Protein AF-A0A8J2TM07-F1 (afdb_monomer_lite)

Sequence (88 aa):
MFNEDLGVVAAINAVEHELTIGFEGRDVVYDYADLNEITLAWSISIHKSQESEYPVVLLPIYLTHYVMLSRNLIYTGLSRAKKLAIII

Radius of gyration: 16.35 Å; chains: 1; bounding box: 34×21×45 Å

Foldseek 3Di:
DDLQFDWDFPDADPVQQWTWTDTPNDIDIDHVVCCVSDDDVPDDQLVSCPPAADQEAEAEDDCVPVVPPDPVRVVSRVVNHPHYYHYD

Secondary structure (DSSP, 8-state):
--TT---EEEEEETTTTEEEEEETTEEEEEEGGGGGG----SS--TTTTTT--EEEEEE---GGGGGG--HHHHHHHHHTEEEEEEE-

Structure (mmCIF, N/CA/C/O backbone):
data_AF-A0A8J2TM07-F1
#
_entry.id   AF-A0A8J2TM07-F1
#
loop_
_atom_site.group_PDB
_atom_site.id
_atom_site.type_symbol
_atom_site.label_atom_id
_atom_site.label_alt_id
_atom_site.label_comp_id
_atom_site.label_asym_id
_atom_site.label_entity_id
_atom_site.label_seq_id
_atom_site.pdbx_PDB_ins_code
_atom_site.Cartn_x
_atom_site.Cartn_y
_atom_site.Cartn_z
_atom_site.occupancy
_atom_site.B_iso_or_equiv
_atom_site.auth_seq_id
_atom_site.auth_comp_id
_atom_site.auth_asym_id
_atom_site.auth_atom_id
_atom_site.pdbx_PDB_model_num
ATOM 1 N N . MET A 1 1 ? 6.950 12.580 -11.981 1.00 53.59 1 MET A N 1
ATOM 2 C CA . MET A 1 1 ? 6.009 11.845 -11.112 1.00 53.59 1 MET A CA 1
ATOM 3 C C . MET A 1 1 ? 6.291 12.234 -9.679 1.00 53.59 1 MET A C 1
ATOM 5 O O . MET A 1 1 ? 7.418 12.642 -9.406 1.00 53.59 1 MET A O 1
ATOM 9 N N . PHE A 1 2 ? 5.278 12.231 -8.815 1.00 55.41 2 PHE A N 1
ATOM 10 C CA . PHE A 1 2 ? 5.472 12.590 -7.411 1.00 55.41 2 PHE A CA 1
ATOM 11 C C . PHE A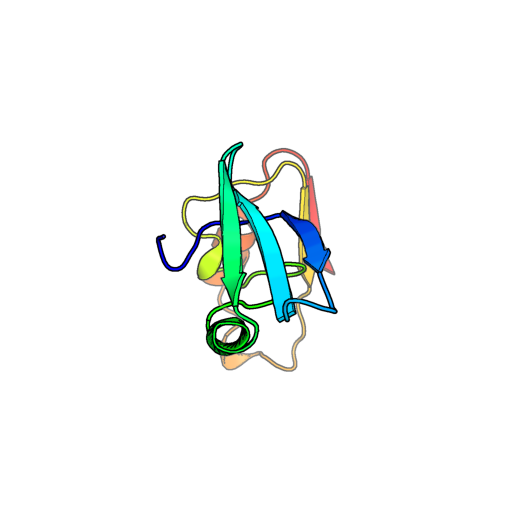 1 2 ? 5.882 11.351 -6.614 1.00 55.41 2 PHE A C 1
ATOM 13 O O . PHE A 1 2 ? 5.605 10.223 -7.006 1.00 55.41 2 PHE A O 1
ATOM 20 N N . ASN A 1 3 ? 6.565 11.571 -5.495 1.00 61.81 3 ASN A N 1
ATOM 21 C CA . ASN A 1 3 ? 7.248 10.552 -4.690 1.00 61.81 3 ASN A CA 1
ATOM 22 C C . ASN A 1 3 ? 6.300 9.537 -3.991 1.00 61.81 3 ASN A C 1
ATOM 24 O O . ASN A 1 3 ? 6.727 8.801 -3.100 1.00 61.81 3 ASN A O 1
ATOM 28 N N . GLU A 1 4 ? 5.006 9.544 -4.332 1.00 67.12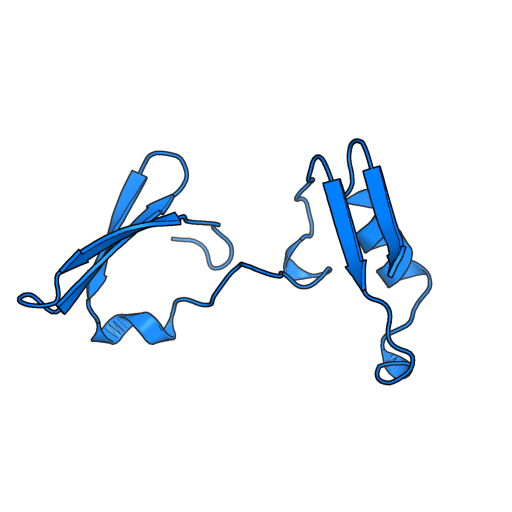 4 GLU A N 1
ATOM 29 C CA . GLU A 1 4 ? 3.915 8.909 -3.578 1.00 67.12 4 GLU A CA 1
ATOM 30 C C . GLU A 1 4 ? 2.810 8.301 -4.466 1.00 67.12 4 GLU A C 1
ATOM 32 O O . GLU A 1 4 ? 1.826 7.782 -3.942 1.00 67.12 4 GLU A O 1
ATOM 37 N N . ASP A 1 5 ? 2.970 8.307 -5.795 1.00 83.44 5 ASP A N 1
ATOM 38 C CA . ASP A 1 5 ? 1.982 7.706 -6.694 1.00 83.44 5 ASP A CA 1
ATOM 39 C C . ASP A 1 5 ? 2.032 6.166 -6.597 1.00 83.44 5 ASP A C 1
ATOM 41 O O . ASP A 1 5 ? 3.095 5.545 -6.683 1.00 83.44 5 ASP A O 1
ATOM 45 N N . LEU A 1 6 ? 0.870 5.526 -6.424 1.00 88.38 6 LEU A N 1
ATOM 46 C CA . LEU A 1 6 ? 0.741 4.067 -6.445 1.00 88.38 6 LEU A CA 1
ATOM 47 C C . LEU A 1 6 ? 0.515 3.589 -7.879 1.00 88.38 6 LEU A C 1
ATOM 49 O O . LEU A 1 6 ? -0.441 3.999 -8.539 1.00 88.38 6 LEU A O 1
ATOM 53 N N . GLY A 1 7 ? 1.380 2.692 -8.341 1.00 91.38 7 GLY A N 1
ATOM 54 C CA . GLY A 1 7 ? 1.310 2.115 -9.677 1.00 91.38 7 GLY A CA 1
ATOM 55 C C . GLY A 1 7 ? 1.246 0.594 -9.659 1.00 91.38 7 GLY A C 1
ATOM 56 O O . GLY A 1 7 ? 1.608 -0.058 -8.677 1.00 91.38 7 GLY A O 1
ATOM 57 N N . VAL A 1 8 ? 0.792 0.023 -10.772 1.00 94.00 8 VAL A N 1
ATOM 58 C CA . VAL A 1 8 ? 0.808 -1.424 -11.011 1.00 94.00 8 VAL A CA 1
ATOM 59 C C . VAL A 1 8 ? 1.750 -1.707 -12.170 1.00 94.00 8 VAL A C 1
ATOM 61 O O . VAL A 1 8 ? 1.691 -1.040 -13.200 1.00 94.00 8 VAL A O 1
ATOM 64 N N . VAL A 1 9 ? 2.621 -2.702 -12.010 1.00 95.12 9 VAL A N 1
ATOM 65 C CA . VAL A 1 9 ? 3.481 -3.164 -13.105 1.00 95.12 9 VAL A CA 1
ATOM 66 C C . VAL A 1 9 ? 2.599 -3.691 -14.235 1.00 95.12 9 VAL A C 1
ATOM 68 O O . VAL A 1 9 ? 1.862 -4.659 -14.048 1.00 95.12 9 VAL A O 1
ATOM 71 N N . ALA A 1 10 ? 2.680 -3.046 -15.396 1.00 96.06 10 ALA A N 1
ATOM 72 C CA . ALA A 1 10 ? 1.909 -3.385 -16.586 1.00 96.06 10 ALA A CA 1
ATOM 73 C C . ALA A 1 10 ? 2.683 -4.332 -17.516 1.00 96.06 10 ALA A C 1
ATOM 75 O O . ALA A 1 10 ? 2.097 -5.258 -18.075 1.00 96.06 10 ALA A O 1
ATOM 76 N N . ALA A 1 11 ? 3.998 -4.133 -17.659 1.00 96.56 11 ALA A N 1
ATOM 77 C CA . ALA A 1 11 ? 4.859 -4.964 -18.499 1.00 96.56 11 ALA A CA 1
ATOM 78 C C . ALA A 1 11 ? 6.322 -4.931 -18.035 1.00 96.56 11 ALA A C 1
ATOM 80 O O . ALA A 1 11 ? 6.769 -3.964 -17.421 1.00 96.56 11 ALA A O 1
ATOM 81 N N . ILE A 1 12 ? 7.066 -5.990 -18.362 1.00 96.81 12 ILE A N 1
ATOM 82 C CA . ILE A 1 12 ? 8.514 -6.096 -18.145 1.00 96.81 12 ILE A CA 1
ATOM 83 C C . ILE A 1 12 ? 9.148 -6.525 -19.468 1.00 96.81 12 ILE A C 1
ATOM 85 O O . ILE A 1 12 ? 8.808 -7.590 -19.991 1.00 96.81 12 ILE A O 1
ATOM 89 N N . ASN A 1 13 ? 10.073 -5.725 -19.995 1.00 96.75 13 ASN A N 1
ATOM 90 C CA . ASN A 1 13 ? 10.849 -6.048 -21.186 1.00 96.75 13 ASN A CA 1
ATOM 91 C C . ASN A 1 13 ? 12.307 -6.316 -20.798 1.00 96.75 13 ASN A C 1
ATOM 93 O O . ASN A 1 13 ? 13.098 -5.401 -20.596 1.00 96.75 13 ASN A O 1
ATOM 97 N N . ALA A 1 14 ? 12.671 -7.594 -20.718 1.00 95.00 14 ALA A N 1
ATOM 98 C CA . ALA A 1 14 ? 14.021 -8.003 -20.340 1.00 95.00 14 ALA A CA 1
ATOM 99 C C . ALA A 1 14 ? 15.067 -7.837 -21.459 1.00 95.00 14 ALA A C 1
ATOM 101 O O . ALA A 1 14 ? 16.251 -7.966 -21.173 1.00 95.00 14 ALA A O 1
ATOM 102 N N . VAL A 1 15 ? 14.654 -7.597 -22.711 1.00 96.75 15 VAL A N 1
ATOM 103 C CA . VAL A 1 15 ? 15.583 -7.391 -23.839 1.00 96.75 15 VAL A CA 1
ATOM 104 C C . VAL A 1 15 ? 16.058 -5.944 -23.869 1.00 96.75 15 VAL A C 1
ATOM 106 O O . VAL A 1 15 ? 17.257 -5.700 -23.928 1.00 96.75 15 VAL A O 1
ATOM 109 N N . GLU A 1 16 ? 15.116 -5.006 -23.766 1.00 95.75 16 GLU A N 1
ATOM 110 C CA . GLU A 1 16 ? 15.406 -3.565 -23.742 1.00 95.75 16 GLU A CA 1
ATOM 111 C C . GLU A 1 16 ? 15.709 -3.046 -22.326 1.00 95.75 16 GLU A C 1
ATOM 113 O O . GLU A 1 16 ? 16.068 -1.889 -22.166 1.00 95.75 16 GLU A O 1
ATOM 118 N N . HIS A 1 17 ? 15.597 -3.899 -21.300 1.00 96.50 17 HIS A N 1
ATOM 119 C CA . HIS A 1 17 ? 15.743 -3.532 -19.885 1.00 96.50 17 HIS A CA 1
ATOM 120 C C . HIS A 1 17 ? 14.801 -2.396 -19.454 1.00 96.50 17 HIS A C 1
ATOM 122 O O . HIS A 1 17 ? 15.204 -1.426 -18.814 1.00 96.50 17 HIS A O 1
ATOM 128 N N . GLU A 1 18 ? 13.514 -2.566 -19.755 1.00 97.00 18 GLU A N 1
ATOM 129 C CA . GLU A 1 18 ? 12.469 -1.591 -19.447 1.00 97.00 18 GLU A CA 1
ATOM 130 C C . GLU A 1 18 ? 11.374 -2.189 -18.553 1.00 97.00 18 GLU A C 1
ATOM 132 O O . GLU A 1 18 ? 10.974 -3.353 -18.688 1.00 97.00 18 GLU A O 1
ATOM 137 N N . LEU A 1 19 ? 10.842 -1.363 -17.653 1.00 96.00 19 LEU A N 1
ATOM 138 C CA . LEU A 1 19 ? 9.685 -1.650 -16.812 1.00 96.00 19 LEU A CA 1
ATOM 139 C C . LEU A 1 19 ? 8.575 -0.641 -17.117 1.00 96.00 19 LEU A C 1
ATOM 141 O O . LEU A 1 19 ? 8.773 0.563 -16.992 1.00 96.00 19 LEU A O 1
ATOM 145 N N . THR A 1 20 ? 7.382 -1.119 -17.460 1.00 96.00 20 THR A N 1
ATOM 146 C CA . THR A 1 20 ? 6.206 -0.255 -17.624 1.00 96.00 20 THR A CA 1
ATOM 147 C C . THR A 1 20 ? 5.346 -0.309 -16.370 1.00 96.00 20 THR A C 1
ATOM 149 O O . THR A 1 20 ? 4.889 -1.385 -15.973 1.00 96.00 20 THR A O 1
ATOM 152 N N . ILE A 1 21 ? 5.091 0.849 -15.761 1.00 95.31 21 ILE A N 1
ATOM 153 C CA . ILE A 1 21 ? 4.208 0.995 -14.600 1.00 95.31 21 ILE A CA 1
ATOM 154 C C . ILE A 1 21 ? 3.016 1.868 -14.986 1.00 95.31 21 ILE A C 1
ATOM 156 O O . ILE A 1 21 ? 3.186 2.985 -15.474 1.00 95.31 21 ILE A O 1
ATOM 160 N N . GLY A 1 22 ? 1.811 1.357 -14.743 1.00 94.81 22 GLY A N 1
ATOM 161 C CA . GLY A 1 22 ? 0.566 2.094 -14.912 1.00 94.81 22 GLY A CA 1
ATOM 162 C C . GLY A 1 22 ? 0.191 2.853 -13.639 1.00 94.81 22 GLY A C 1
ATOM 163 O O . GLY A 1 22 ? -0.049 2.235 -12.599 1.00 94.81 22 GLY A O 1
ATOM 164 N N . PHE A 1 23 ? 0.088 4.179 -13.736 1.00 91.06 23 PHE A N 1
ATOM 165 C CA . PHE A 1 23 ? -0.365 5.096 -12.686 1.00 91.06 23 PHE A CA 1
ATOM 166 C C . PHE A 1 23 ? -1.660 5.783 -13.117 1.00 91.06 23 PHE A C 1
ATOM 168 O O . PHE A 1 23 ? -1.652 6.597 -14.039 1.00 91.06 23 PHE A O 1
ATOM 175 N N . GLU A 1 24 ? -2.780 5.466 -12.466 1.00 86.00 24 GLU A N 1
ATOM 176 C CA . GLU A 1 24 ? -4.085 6.105 -12.723 1.00 86.00 24 GLU A CA 1
ATOM 177 C C . GLU A 1 24 ? -4.429 6.262 -14.225 1.00 86.00 24 GLU A C 1
ATOM 179 O O . GLU A 1 24 ? -4.859 7.317 -14.689 1.00 86.00 24 GLU A O 1
ATOM 184 N N . GLY A 1 25 ? -4.205 5.203 -15.012 1.00 85.50 25 GLY A N 1
ATOM 185 C CA . GLY A 1 25 ? -4.487 5.187 -16.454 1.00 85.50 25 GLY A CA 1
ATOM 186 C C . GLY A 1 25 ? -3.403 5.805 -17.345 1.00 85.50 25 GLY A C 1
ATOM 187 O O . GLY A 1 25 ? -3.625 5.957 -18.545 1.00 85.50 25 GLY A O 1
ATOM 188 N N . ARG A 1 26 ? -2.240 6.154 -16.787 1.00 90.50 26 ARG A N 1
ATOM 189 C CA . ARG A 1 26 ? -1.046 6.567 -17.532 1.00 90.50 26 ARG A CA 1
ATOM 190 C C . ARG A 1 26 ? 0.052 5.527 -17.382 1.00 90.50 26 ARG A C 1
ATOM 192 O O . ARG A 1 26 ? 0.504 5.278 -16.270 1.00 90.50 26 ARG A O 1
ATOM 199 N N . ASP A 1 27 ? 0.511 4.987 -18.499 1.00 94.62 27 ASP A N 1
ATOM 200 C CA . ASP A 1 27 ? 1.674 4.108 -18.515 1.00 94.62 27 ASP A CA 1
ATOM 201 C C . ASP A 1 27 ? 2.949 4.939 -18.600 1.00 94.62 27 ASP A C 1
ATOM 203 O O . ASP A 1 27 ? 3.066 5.840 -19.437 1.00 94.62 27 ASP A O 1
ATOM 207 N N . VAL A 1 28 ? 3.907 4.631 -17.730 1.00 93.50 28 VAL A N 1
ATOM 208 C CA . VAL A 1 28 ? 5.243 5.212 -17.785 1.00 93.50 28 VAL A CA 1
ATOM 209 C C . VAL A 1 28 ? 6.291 4.116 -17.851 1.00 93.50 28 VAL A C 1
ATOM 211 O O . VAL A 1 28 ? 6.238 3.135 -17.111 1.00 93.50 28 VAL A O 1
ATOM 214 N N . VAL A 1 29 ? 7.232 4.299 -18.772 1.00 95.06 29 VAL A N 1
ATOM 215 C CA . VAL A 1 29 ? 8.373 3.416 -18.988 1.00 95.06 29 VAL A CA 1
ATOM 216 C C . VAL A 1 29 ? 9.548 3.907 -18.151 1.00 95.06 29 VAL A C 1
ATOM 218 O O . VAL A 1 29 ? 9.896 5.085 -18.200 1.00 95.06 29 VAL A O 1
ATOM 221 N N . TYR A 1 30 ? 10.133 2.989 -17.392 1.00 94.62 30 TYR A N 1
ATOM 222 C CA . TYR A 1 30 ? 11.351 3.165 -16.615 1.00 94.62 30 TYR A CA 1
ATOM 223 C C . TYR A 1 30 ? 12.451 2.284 -17.195 1.00 94.62 30 TYR A C 1
ATOM 225 O O . TYR A 1 30 ? 12.208 1.108 -17.478 1.00 94.62 30 TYR A O 1
ATOM 233 N N . ASP A 1 31 ? 13.658 2.831 -17.312 1.00 95.69 31 ASP A N 1
ATOM 234 C CA . ASP A 1 31 ? 14.857 2.032 -17.552 1.00 95.69 31 ASP A CA 1
ATOM 235 C C . ASP A 1 31 ? 15.226 1.271 -16.270 1.00 95.69 31 ASP A C 1
ATOM 237 O O . ASP A 1 31 ? 14.950 1.716 -15.149 1.00 95.69 31 ASP A O 1
ATOM 241 N N . TYR A 1 32 ? 15.871 0.114 -16.408 1.00 94.50 32 TYR A N 1
ATOM 242 C CA . TYR A 1 32 ? 16.367 -0.643 -15.262 1.00 94.50 32 TYR A CA 1
ATOM 243 C C . TYR A 1 32 ? 17.316 0.164 -14.360 1.00 94.50 32 TYR A C 1
ATOM 245 O O . TYR A 1 32 ? 17.361 -0.084 -13.151 1.00 94.50 32 TYR A O 1
ATOM 253 N N . ALA A 1 33 ? 18.048 1.132 -14.920 1.00 94.06 33 ALA A N 1
ATOM 254 C CA . ALA A 1 33 ? 18.913 2.044 -14.179 1.00 94.06 33 ALA A CA 1
ATOM 255 C C . ALA A 1 33 ? 18.158 2.901 -13.147 1.00 94.06 33 ALA A C 1
ATOM 257 O O . ALA A 1 33 ? 18.752 3.258 -12.130 1.00 94.06 33 ALA A O 1
ATOM 258 N N . ASP A 1 34 ? 16.863 3.152 -13.368 1.00 92.31 34 ASP A N 1
ATOM 259 C CA . ASP A 1 34 ? 16.019 4.009 -12.526 1.00 92.31 34 ASP A CA 1
ATOM 260 C C . ASP A 1 34 ? 15.159 3.202 -11.529 1.00 92.31 34 ASP A C 1
ATOM 262 O O . ASP A 1 34 ? 14.366 3.758 -10.765 1.00 92.31 34 ASP A O 1
ATOM 266 N N . LEU A 1 35 ? 15.296 1.867 -11.486 1.00 90.25 35 LEU A N 1
ATOM 267 C CA . LEU A 1 35 ? 14.481 1.012 -10.603 1.00 90.25 35 LEU A CA 1
ATOM 268 C C . LEU A 1 35 ? 14.709 1.266 -9.112 1.00 90.25 35 LEU A C 1
ATOM 270 O O . LEU A 1 35 ? 13.852 0.932 -8.294 1.00 90.25 35 LEU A O 1
ATOM 274 N N . ASN A 1 36 ? 15.844 1.856 -8.743 1.00 89.38 36 ASN A N 1
ATOM 275 C CA . ASN A 1 36 ? 16.133 2.280 -7.374 1.00 89.38 36 ASN A CA 1
ATOM 276 C C . ASN A 1 36 ? 15.228 3.429 -6.895 1.00 89.38 36 ASN A C 1
ATOM 278 O O . ASN A 1 36 ? 15.129 3.645 -5.686 1.00 89.38 36 ASN A O 1
ATOM 282 N N . GLU A 1 37 ? 14.566 4.146 -7.806 1.00 87.12 37 GLU A N 1
ATOM 283 C CA . GLU A 1 37 ? 13.575 5.174 -7.470 1.00 87.12 37 GLU A CA 1
ATOM 284 C C . GLU A 1 37 ? 12.204 4.575 -7.116 1.00 87.12 37 GLU A C 1
ATOM 286 O O . GLU A 1 37 ? 11.344 5.257 -6.556 1.00 87.12 37 GLU A O 1
ATOM 291 N N . ILE A 1 38 ? 11.995 3.284 -7.393 1.00 89.75 38 ILE A N 1
ATOM 292 C CA . ILE A 1 38 ? 10.728 2.589 -7.175 1.00 89.75 38 ILE A CA 1
ATOM 293 C C . ILE A 1 38 ? 10.846 1.673 -5.955 1.00 89.75 38 ILE A C 1
ATOM 295 O O . ILE A 1 38 ? 11.841 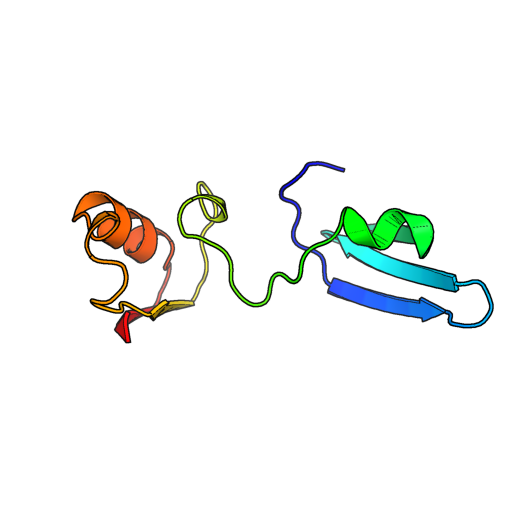0.991 -5.725 1.00 89.75 38 ILE A O 1
ATOM 299 N N . THR A 1 39 ? 9.795 1.632 -5.139 1.00 90.69 39 THR A N 1
ATOM 300 C CA . THR A 1 39 ? 9.693 0.716 -3.995 1.00 90.69 39 THR A CA 1
ATOM 301 C C . THR A 1 39 ? 8.409 -0.096 -4.096 1.00 90.69 39 THR A C 1
ATOM 303 O O . THR A 1 39 ? 7.374 0.415 -4.517 1.00 90.69 39 THR A O 1
ATOM 306 N N . LEU A 1 40 ? 8.458 -1.364 -3.678 1.00 90.94 40 LEU A N 1
ATOM 307 C CA . LEU A 1 40 ? 7.269 -2.213 -3.595 1.00 90.94 40 LEU A CA 1
ATOM 308 C C . LEU A 1 40 ? 6.216 -1.596 -2.665 1.00 90.94 40 LEU A C 1
ATOM 310 O O . LEU A 1 40 ? 6.515 -1.254 -1.523 1.00 90.94 40 LEU A O 1
ATOM 314 N N . ALA A 1 41 ? 4.972 -1.535 -3.138 1.00 90.75 41 ALA A N 1
ATOM 315 C CA . ALA A 1 41 ? 3.853 -0.931 -2.416 1.00 90.75 41 ALA A CA 1
ATOM 316 C C . ALA A 1 41 ? 2.843 -1.958 -1.862 1.00 90.75 41 ALA A C 1
ATOM 318 O O . ALA A 1 41 ? 1.686 -1.626 -1.621 1.00 90.75 41 ALA A O 1
ATOM 319 N N . TRP A 1 42 ? 3.262 -3.214 -1.640 1.00 88.81 42 TRP A N 1
ATOM 320 C CA . TRP A 1 42 ? 2.408 -4.245 -1.016 1.00 88.81 42 TRP A CA 1
ATOM 321 C C . TRP A 1 42 ? 1.986 -3.881 0.406 1.00 88.81 42 TRP A C 1
ATOM 323 O O . TRP A 1 42 ? 0.906 -4.249 0.864 1.00 88.81 42 TRP A O 1
ATOM 333 N N . SER A 1 43 ? 2.856 -3.158 1.103 1.00 90.25 43 SER A N 1
ATOM 334 C CA . SER A 1 43 ? 2.562 -2.505 2.362 1.00 90.25 43 SER A CA 1
ATOM 335 C C . SER A 1 43 ? 3.096 -1.083 2.302 1.00 90.25 43 SER A C 1
ATOM 337 O O . SER A 1 43 ? 4.134 -0.803 1.702 1.00 90.25 43 SER A O 1
ATOM 339 N N . ILE A 1 44 ? 2.366 -0.172 2.929 1.00 89.75 44 ILE A N 1
ATOM 340 C CA . ILE A 1 44 ? 2.768 1.221 3.064 1.00 89.75 44 ILE A CA 1
ATOM 341 C C . ILE A 1 44 ? 2.761 1.583 4.539 1.00 89.75 44 ILE A C 1
ATOM 343 O O . ILE A 1 44 ? 1.977 1.053 5.330 1.00 89.75 44 ILE A O 1
ATOM 347 N N . SER A 1 45 ? 3.657 2.481 4.931 1.00 88.88 45 SER A N 1
ATOM 348 C CA . SER A 1 45 ? 3.642 2.996 6.293 1.00 88.88 45 SER A CA 1
ATOM 349 C C . SER A 1 45 ? 2.408 3.874 6.506 1.00 88.88 45 SER A C 1
ATOM 351 O O . SER A 1 45 ? 1.908 4.509 5.578 1.00 88.88 45 SER A O 1
ATOM 353 N N . ILE A 1 46 ? 1.952 3.976 7.754 1.00 88.88 46 ILE A N 1
ATOM 354 C CA . ILE A 1 46 ? 0.827 4.855 8.113 1.00 88.88 46 ILE A CA 1
ATOM 355 C C . ILE A 1 46 ? 1.116 6.308 7.703 1.00 88.88 46 ILE A C 1
ATOM 357 O O . ILE A 1 46 ? 0.218 7.008 7.244 1.00 88.88 46 ILE A O 1
ATOM 361 N N . HIS A 1 47 ? 2.375 6.742 7.798 1.00 85.25 47 HIS A N 1
ATOM 362 C CA . HIS A 1 47 ? 2.808 8.067 7.353 1.00 85.25 47 HIS A CA 1
ATOM 363 C C . HIS A 1 47 ? 2.662 8.248 5.837 1.00 85.25 47 HIS A C 1
ATOM 365 O O . HIS A 1 47 ? 2.088 9.240 5.416 1.00 85.25 47 HIS A O 1
ATOM 371 N N . LYS A 1 48 ? 3.091 7.271 5.024 1.00 84.50 48 LYS A N 1
ATOM 372 C CA . LYS A 1 48 ? 2.907 7.318 3.561 1.00 84.50 48 LYS A CA 1
ATOM 373 C C . LYS A 1 48 ? 1.445 7.184 3.127 1.00 84.50 48 LYS A C 1
ATOM 375 O O . LYS A 1 48 ? 1.106 7.514 2.004 1.00 84.50 48 LYS A O 1
ATOM 380 N N . SER A 1 49 ? 0.575 6.687 4.005 1.00 81.56 49 SER A N 1
ATOM 381 C CA . SER A 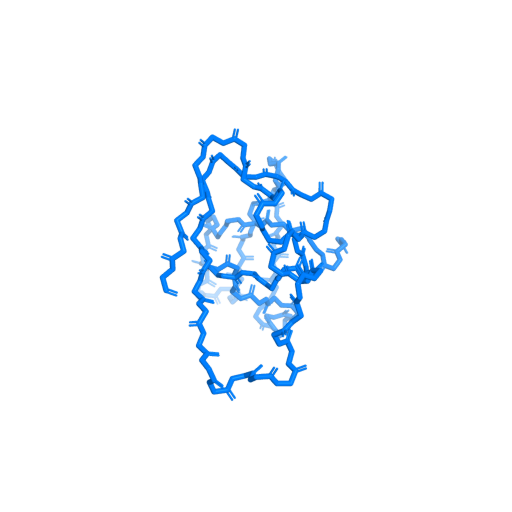1 49 ? -0.869 6.608 3.758 1.00 81.56 49 SER A CA 1
ATOM 382 C C . SER A 1 49 ? -1.638 7.873 4.154 1.00 81.56 49 SER A C 1
ATOM 384 O O . SER A 1 49 ? -2.872 7.859 4.133 1.00 81.56 49 SER A O 1
ATOM 386 N N . GLN A 1 50 ? -0.950 8.939 4.582 1.00 80.81 50 GLN A N 1
ATOM 387 C CA . GLN A 1 50 ? -1.603 10.201 4.924 1.00 80.81 50 GLN A CA 1
ATOM 388 C C . GLN A 1 50 ? -2.450 10.685 3.742 1.00 80.81 50 GLN A C 1
ATOM 390 O O . GLN A 1 50 ? -2.097 10.485 2.587 1.00 80.81 50 GLN A O 1
ATOM 395 N N . GLU A 1 51 ? -3.633 11.221 4.045 1.00 81.75 51 GLU A N 1
ATOM 396 C CA . GLU A 1 51 ? -4.618 11.701 3.056 1.00 81.75 51 GLU A CA 1
ATOM 397 C C . GLU A 1 51 ? -5.248 10.625 2.145 1.00 81.75 51 GLU A C 1
ATOM 399 O O . GLU A 1 51 ? -6.297 10.868 1.556 1.00 81.75 51 GLU A O 1
ATOM 404 N N . SER A 1 52 ? -4.720 9.397 2.126 1.00 87.00 52 SER A N 1
ATOM 405 C CA . SER A 1 52 ? -5.299 8.260 1.399 1.00 87.00 52 SER A CA 1
ATOM 406 C C . SER A 1 52 ? -6.319 7.487 2.238 1.00 87.00 52 SER A C 1
ATOM 408 O O . SER A 1 52 ? -6.202 7.404 3.458 1.00 87.00 52 SER A O 1
ATOM 410 N N . GLU A 1 53 ? -7.306 6.860 1.601 1.00 91.62 53 GLU A N 1
ATOM 411 C CA . GLU A 1 53 ? -8.288 6.008 2.280 1.00 91.62 53 GLU A CA 1
ATOM 412 C C . GLU A 1 53 ? -8.559 4.733 1.479 1.00 91.62 53 GLU A C 1
ATOM 414 O O . GLU A 1 53 ? -8.760 4.777 0.265 1.00 91.62 53 GLU A O 1
ATOM 419 N N . TYR A 1 54 ? -8.668 3.604 2.177 1.00 92.38 54 TYR A N 1
ATOM 420 C CA . TYR A 1 54 ? -8.784 2.272 1.593 1.00 92.38 54 TYR A CA 1
ATOM 421 C C . TYR A 1 54 ? -10.072 1.582 2.065 1.00 92.38 54 TYR A C 1
ATOM 423 O O . TYR A 1 54 ? -10.461 1.731 3.225 1.00 92.38 54 TYR A O 1
ATOM 431 N N . PRO A 1 55 ? -10.764 0.798 1.215 1.00 94.81 55 PRO A N 1
ATOM 432 C C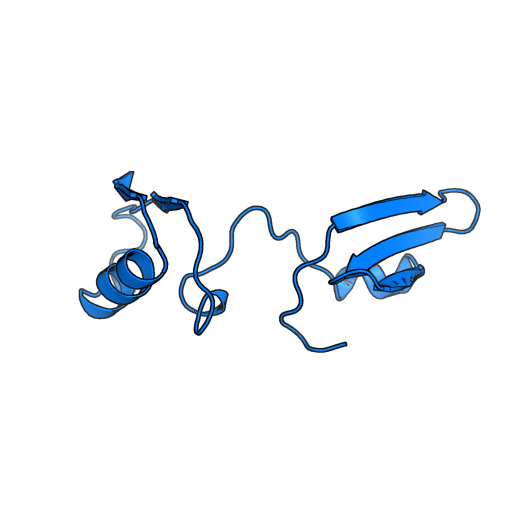A . PRO A 1 55 ? -11.964 0.060 1.621 1.00 94.81 55 PRO A CA 1
ATOM 433 C C . PRO A 1 55 ? -11.732 -0.834 2.843 1.00 94.81 55 PRO A C 1
ATOM 435 O O . PRO A 1 55 ? -12.570 -0.878 3.746 1.00 94.81 55 PRO A O 1
ATOM 438 N N . VAL A 1 56 ? -10.585 -1.512 2.871 1.00 96.12 56 VAL A N 1
ATOM 439 C CA . VAL A 1 56 ? -10.158 -2.411 3.942 1.00 96.12 56 VAL A CA 1
ATOM 440 C C . VAL A 1 56 ? -8.702 -2.107 4.283 1.00 96.12 56 VAL A C 1
ATOM 442 O O . VAL A 1 56 ? -7.891 -1.953 3.373 1.00 96.12 56 VAL A O 1
ATOM 445 N N . VAL A 1 57 ? -8.372 -2.037 5.574 1.00 95.69 57 VAL A N 1
ATOM 446 C CA . VAL A 1 57 ? -6.994 -1.865 6.069 1.00 95.69 57 VAL A CA 1
ATOM 447 C C . VAL A 1 57 ? -6.634 -3.022 6.996 1.00 95.69 57 VAL A C 1
ATOM 449 O O . VAL A 1 57 ? -7.384 -3.338 7.922 1.00 95.69 57 VAL A O 1
ATOM 452 N N . LEU A 1 58 ? -5.469 -3.625 6.756 1.00 96.12 58 LEU A N 1
ATOM 453 C CA . LEU A 1 58 ? -4.817 -4.561 7.671 1.00 96.12 58 LEU A CA 1
ATOM 454 C C . LEU A 1 58 ? -3.731 -3.802 8.439 1.00 96.12 58 LEU A C 1
ATOM 456 O O . LEU A 1 58 ? -2.812 -3.261 7.825 1.00 96.12 58 LEU A O 1
ATOM 460 N N . LEU A 1 59 ? -3.840 -3.751 9.765 1.00 93.69 59 LEU A N 1
ATOM 461 C CA . LEU A 1 59 ? -2.934 -3.008 10.636 1.00 93.69 59 LEU A CA 1
ATOM 462 C C . LEU A 1 59 ? -2.175 -3.976 11.559 1.00 93.69 59 LEU A C 1
ATOM 464 O O . LEU A 1 59 ? -2.663 -4.265 12.652 1.00 93.69 59 LEU A O 1
ATOM 468 N N . PRO A 1 60 ? -1.009 -4.493 11.135 1.00 91.38 60 PRO A N 1
ATOM 469 C CA . PRO A 1 60 ? -0.184 -5.330 11.994 1.00 91.38 60 PRO A CA 1
ATOM 470 C C . PRO A 1 60 ? 0.482 -4.488 13.095 1.00 91.38 60 PRO A C 1
ATOM 472 O O . PRO A 1 60 ? 1.123 -3.472 12.808 1.00 91.38 60 PRO A O 1
ATOM 475 N N . ILE A 1 61 ? 0.351 -4.910 14.354 1.00 87.50 61 ILE A N 1
ATOM 476 C CA . ILE A 1 61 ? 0.910 -4.237 15.530 1.00 87.50 61 ILE A CA 1
ATOM 477 C C . ILE A 1 61 ? 1.818 -5.206 16.289 1.00 87.50 61 ILE A C 1
ATOM 479 O O . ILE A 1 61 ? 1.370 -6.109 16.989 1.00 87.50 61 ILE A O 1
ATOM 483 N N . TYR A 1 62 ? 3.124 -4.951 16.227 1.00 85.50 62 TYR A N 1
ATOM 484 C CA . TYR A 1 62 ? 4.122 -5.713 16.973 1.00 85.50 62 TYR A CA 1
ATOM 485 C C . TYR A 1 62 ? 4.708 -4.887 18.119 1.00 85.50 62 TYR A C 1
ATOM 487 O O . TYR A 1 62 ? 5.138 -3.747 17.932 1.00 85.50 62 TYR A O 1
ATOM 495 N N . LEU A 1 63 ? 4.806 -5.491 19.306 1.00 78.50 63 LEU A N 1
ATOM 496 C CA . LEU A 1 63 ? 5.420 -4.864 20.488 1.00 78.50 63 LEU A CA 1
ATOM 497 C C . LEU A 1 63 ? 6.927 -4.598 20.318 1.00 78.50 63 LEU A C 1
ATOM 499 O O . LEU A 1 63 ? 7.498 -3.797 21.054 1.00 78.50 63 LEU A O 1
ATOM 503 N N . THR A 1 64 ? 7.568 -5.218 19.325 1.00 78.19 64 THR A N 1
ATOM 504 C CA . THR A 1 64 ? 8.979 -4.998 18.966 1.00 78.19 64 THR A CA 1
ATOM 505 C C . THR A 1 64 ? 9.274 -3.559 18.530 1.00 78.19 64 THR A C 1
ATOM 507 O O . THR A 1 64 ? 10.412 -3.114 18.656 1.00 78.19 64 THR A O 1
ATOM 510 N N . HIS A 1 65 ? 8.265 -2.802 18.083 1.00 72.00 65 HIS A N 1
ATOM 511 C CA . HIS A 1 65 ? 8.391 -1.396 17.677 1.00 72.00 65 HIS A CA 1
ATOM 512 C C . HIS A 1 65 ? 7.770 -0.423 18.691 1.00 72.00 65 HIS A C 1
ATOM 514 O O . HIS A 1 65 ? 7.245 0.625 18.314 1.00 72.00 65 HIS A O 1
ATOM 520 N N . TYR A 1 66 ? 7.833 -0.754 19.987 1.00 70.56 66 TYR A N 1
ATOM 521 C CA . TYR A 1 66 ? 7.120 -0.044 21.058 1.00 70.56 66 TYR A CA 1
ATOM 522 C C . TYR A 1 66 ? 7.315 1.484 21.066 1.00 70.56 66 TYR A C 1
ATOM 524 O O . TYR A 1 66 ? 6.369 2.212 21.347 1.00 70.56 66 TYR A O 1
ATOM 532 N N . VAL A 1 67 ? 8.501 1.986 20.701 1.00 72.94 67 VAL A N 1
ATOM 533 C CA . VAL A 1 67 ? 8.804 3.432 20.690 1.00 72.94 67 VAL A CA 1
ATOM 534 C C . VAL A 1 67 ? 7.904 4.205 19.716 1.00 72.94 67 VAL A C 1
ATOM 536 O O . VAL A 1 67 ? 7.573 5.361 19.963 1.00 72.94 67 VAL A O 1
ATOM 539 N N . MET A 1 68 ? 7.474 3.568 18.624 1.00 73.69 68 MET A N 1
ATOM 540 C CA . MET A 1 68 ? 6.560 4.163 17.645 1.00 73.69 68 MET A CA 1
ATOM 541 C C . MET A 1 68 ? 5.083 3.885 17.957 1.00 73.69 68 MET A C 1
ATOM 543 O O . MET A 1 68 ? 4.209 4.485 17.328 1.00 73.69 68 MET A O 1
ATOM 547 N N . LEU A 1 69 ? 4.777 3.019 18.933 1.00 78.81 69 LEU A N 1
ATOM 548 C CA . LEU A 1 69 ? 3.406 2.692 19.330 1.00 78.81 69 LEU A CA 1
ATOM 549 C C . LEU A 1 69 ? 2.791 3.842 20.130 1.00 78.81 69 LEU A C 1
ATOM 551 O O . LEU A 1 69 ? 2.725 3.835 21.357 1.00 78.81 69 LEU A O 1
ATOM 555 N N . SER A 1 70 ? 2.307 4.841 19.399 1.00 85.56 70 SER A N 1
ATOM 556 C CA . SER A 1 70 ? 1.502 5.922 19.947 1.00 85.56 70 SER A CA 1
ATOM 557 C C . SER A 1 70 ? 0.029 5.728 19.603 1.00 85.56 70 SER A C 1
ATOM 559 O O . SER A 1 70 ? -0.333 5.247 18.526 1.00 85.56 70 SER A O 1
ATOM 561 N N . ARG A 1 71 ? -0.841 6.182 20.509 1.00 87.31 71 ARG A N 1
ATOM 562 C CA . ARG A 1 71 ? -2.292 6.244 20.287 1.00 87.31 71 ARG A CA 1
ATOM 563 C C . ARG A 1 71 ? -2.631 6.982 18.983 1.00 87.31 71 ARG A C 1
ATOM 565 O O . ARG A 1 71 ? -3.502 6.540 18.243 1.00 87.31 71 ARG A O 1
ATOM 572 N N . ASN A 1 72 ? -1.906 8.058 18.678 1.00 88.88 72 ASN A N 1
ATOM 573 C CA . ASN A 1 72 ? -2.112 8.843 17.461 1.00 88.88 72 ASN A CA 1
ATOM 574 C C . ASN A 1 72 ? -1.794 8.036 16.200 1.00 88.88 72 ASN A C 1
ATOM 576 O O . ASN A 1 72 ? -2.586 8.054 15.268 1.00 88.88 72 ASN A O 1
ATOM 580 N N . LEU A 1 73 ? -0.689 7.284 16.185 1.00 88.94 73 LEU A N 1
ATOM 581 C CA . LEU A 1 73 ? -0.316 6.466 15.032 1.00 88.94 73 LEU A CA 1
ATOM 582 C C . LEU A 1 73 ? -1.381 5.402 14.731 1.00 88.94 73 LEU A C 1
ATOM 584 O O . LEU A 1 73 ? -1.794 5.247 13.582 1.00 88.94 73 LEU A O 1
ATOM 588 N N . ILE A 1 74 ? -1.866 4.718 15.771 1.00 89.62 74 ILE A N 1
ATOM 589 C CA . ILE A 1 74 ? -2.905 3.691 15.631 1.00 89.62 74 ILE A CA 1
ATOM 590 C C . ILE A 1 74 ? -4.207 4.313 15.120 1.00 89.62 74 ILE A C 1
ATOM 592 O O . ILE A 1 74 ? -4.805 3.782 14.187 1.00 89.62 74 ILE A O 1
ATOM 596 N N . TYR A 1 75 ? -4.636 5.457 15.666 1.00 91.56 75 TYR A N 1
ATOM 597 C CA . TYR A 1 75 ? -5.835 6.131 15.160 1.00 91.56 75 TYR A CA 1
ATOM 598 C C . TYR A 1 75 ? -5.697 6.604 13.726 1.00 91.56 75 TYR A C 1
ATOM 600 O O . TYR A 1 75 ? -6.647 6.459 12.959 1.00 91.56 75 TYR A O 1
ATOM 608 N N . THR A 1 76 ? -4.538 7.145 13.349 1.00 91.88 76 THR A N 1
ATOM 609 C CA . THR A 1 76 ? -4.292 7.527 11.961 1.00 91.88 76 THR A CA 1
ATOM 610 C C . THR A 1 76 ? -4.456 6.309 11.063 1.00 91.88 76 THR A C 1
ATOM 612 O O . THR A 1 76 ? -5.243 6.388 10.123 1.00 91.88 76 THR A O 1
ATOM 615 N N . GLY A 1 77 ? -3.835 5.172 11.403 1.00 91.62 77 GLY A N 1
ATOM 616 C CA . GLY A 1 77 ? -3.986 3.913 10.665 1.00 91.62 77 GLY A CA 1
ATOM 617 C C . GLY A 1 77 ? -5.439 3.429 10.577 1.00 91.62 77 GLY A C 1
ATOM 618 O O . GLY A 1 77 ? -5.912 3.110 9.490 1.00 91.62 77 GLY A O 1
ATOM 619 N N . LEU A 1 78 ? -6.179 3.458 11.691 1.00 93.50 78 LEU A N 1
ATOM 620 C CA . LEU A 1 78 ? -7.602 3.093 11.726 1.00 93.50 78 LEU A CA 1
ATOM 621 C C . LEU A 1 78 ? -8.464 4.008 10.852 1.00 93.50 78 LEU A C 1
ATOM 623 O O . LEU A 1 78 ? -9.333 3.524 10.133 1.00 93.50 78 LEU A O 1
ATOM 627 N N . SER A 1 79 ? -8.201 5.317 10.868 1.00 94.19 79 SER A N 1
ATOM 628 C CA . SER A 1 79 ? -8.953 6.296 10.073 1.00 94.19 79 SER A CA 1
ATOM 629 C C . SER A 1 79 ? -8.762 6.135 8.563 1.00 94.19 79 SER A C 1
ATOM 631 O O . SER A 1 79 ? -9.535 6.701 7.801 1.00 94.19 79 SER A O 1
ATOM 633 N N . ARG A 1 80 ? -7.745 5.383 8.113 1.00 94.94 80 ARG A N 1
ATOM 634 C CA . ARG A 1 80 ? -7.555 5.101 6.683 1.00 94.94 80 ARG A CA 1
ATOM 635 C C . ARG A 1 80 ? -8.563 4.072 6.157 1.00 94.94 80 ARG A C 1
ATOM 637 O O . ARG A 1 80 ? -8.705 3.950 4.946 1.00 94.94 80 ARG A O 1
ATOM 644 N N . ALA A 1 81 ? -9.244 3.318 7.025 1.00 96.00 81 ALA A N 1
ATOM 645 C CA . ALA A 1 81 ? -10.208 2.296 6.627 1.00 96.00 81 ALA A CA 1
ATOM 6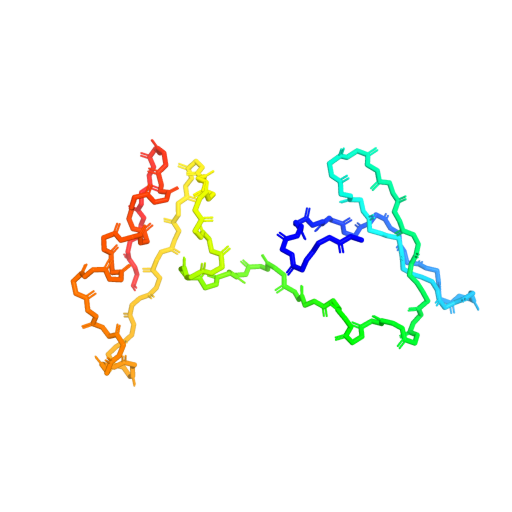46 C C . ALA A 1 81 ? -11.618 2.871 6.426 1.00 96.00 81 ALA A C 1
ATOM 648 O O . ALA A 1 81 ? -12.221 3.395 7.359 1.00 96.00 81 ALA A O 1
ATOM 649 N N . LYS A 1 82 ? -12.193 2.687 5.232 1.00 96.31 82 LYS A N 1
ATOM 650 C CA . LYS A 1 82 ? -13.561 3.135 4.908 1.00 96.31 82 LYS A CA 1
ATOM 651 C C . LYS A 1 82 ? -14.654 2.184 5.377 1.00 96.31 82 LYS A C 1
ATOM 653 O O . LYS A 1 82 ? -15.756 2.630 5.677 1.00 96.31 82 LYS A O 1
ATOM 658 N N . LYS A 1 83 ? -14.394 0.872 5.356 1.00 97.06 83 LYS A N 1
ATOM 659 C CA . LYS A 1 83 ? -15.412 -0.152 5.656 1.00 97.06 83 LYS A CA 1
ATOM 660 C C . LYS A 1 83 ? -14.977 -1.122 6.743 1.00 97.06 83 LYS A C 1
ATOM 662 O O . LYS A 1 83 ? -15.792 -1.479 7.585 1.00 97.06 83 LYS A O 1
ATOM 667 N N . LEU A 1 84 ? -13.721 -1.568 6.713 1.00 96.56 84 LEU A N 1
ATOM 668 C CA . LEU A 1 84 ? -13.214 -2.573 7.644 1.00 96.56 84 LEU A CA 1
ATOM 669 C C . LEU A 1 84 ? -11.755 -2.300 8.006 1.00 96.56 84 LEU A C 1
ATOM 671 O O . LEU A 1 84 ? -10.906 -2.169 7.128 1.00 96.56 84 LEU A O 1
ATOM 675 N N . ALA A 1 85 ? -11.467 -2.280 9.302 1.00 96.00 85 ALA A N 1
ATOM 676 C CA . ALA A 1 85 ? -10.111 -2.327 9.825 1.00 96.00 85 ALA A CA 1
ATOM 677 C C . ALA A 1 85 ? -9.917 -3.652 10.564 1.00 96.00 85 ALA A C 1
ATOM 679 O O . ALA A 1 85 ? -10.725 -4.003 11.425 1.00 96.00 85 ALA A O 1
ATOM 680 N N . ILE A 1 86 ? -8.851 -4.377 10.230 1.00 96.19 86 ILE A N 1
ATOM 681 C CA . ILE A 1 86 ? -8.433 -5.588 10.939 1.00 96.19 86 ILE A CA 1
ATOM 682 C C . ILE A 1 86 ? -7.094 -5.284 11.595 1.00 96.19 86 ILE A C 1
ATOM 684 O O . ILE A 1 86 ? -6.148 -4.887 10.918 1.00 96.19 86 ILE A O 1
ATOM 688 N N . ILE A 1 87 ? -7.026 -5.467 12.908 1.00 93.06 87 ILE A N 1
ATOM 689 C CA . ILE A 1 87 ? -5.794 -5.328 13.682 1.00 93.06 87 ILE A CA 1
ATOM 690 C C . ILE A 1 87 ? -5.249 -6.733 13.928 1.00 93.06 87 ILE A C 1
ATOM 692 O O . ILE A 1 87 ? -6.013 -7.607 14.345 1.00 93.06 87 ILE A O 1
ATOM 696 N N . ILE A 1 88 ? -3.964 -6.939 13.636 1.00 91.50 88 ILE A N 1
ATOM 697 C CA . ILE A 1 88 ? -3.265 -8.228 13.771 1.00 91.50 88 ILE A CA 1
ATOM 698 C C . ILE A 1 88 ? -2.084 -8.064 14.717 1.00 91.50 88 ILE A C 1
ATOM 700 O O . ILE A 1 88 ? -1.356 -7.061 14.553 1.00 91.50 88 ILE A O 1
#

pLDDT: mean 89.02, std 8.93, range [53.59, 97.06]